Protein AF-A0A969E5R0-F1 (afdb_monomer)

pLDDT: mean 83.84, std 8.68, range [61.78, 96.25]

Sequence (71 aa):
MMPIRVQKKGEVRFTEITDKVGIFSNALGYGLGLAIGDVNFDGFPDLYIGNDFHENDYLYINQKMAHFESK

Radius of gyration: 12.72 Å; Cα contacts (8 Å, |Δi|>4): 135; chains: 1; bounding box: 29×30×29 Å

Mean predicted aligned error: 5.99 Å

Nearest PDB structures (foldseek):
  6anw-assembly1_A  TM=4.164E-01  e=7.796E+00  Shewanella xiamenensis

Solvent-accessible surface area (backbone atoms only — not comparable to full-atom values): 4340 Å² total; per-residue (Å²): 94,82,84,48,62,52,71,56,92,94,53,102,49,72,46,81,43,39,74,82,23,49,50,88,82,48,91,75,28,42,66,77,49,79,50,76,44,56,85,86,73,81,85,41,72,18,41,38,38,41,39,41,92,87,35,72,61,36,40,29,46,42,77,53,96,70,31,34,47,73,94

Secondary structure (DSSP, 8-state):
----EEEPTTS--EEE-TGGGT----TT-EEEEEEEE-SSSSSS-EEEEEEETTS--EEEEE-STT-EEE-

Foldseek 3Di:
DDFDWDDDPPDPDTDGCCVVQAHDDDPPWAWDDKDWDQPPPPPDIWIWTDTDDPDDTWTWHQPPPRRTDTD

Structure (mmCIF, N/CA/C/O backbone):
data_AF-A0A969E5R0-F1
#
_entry.id   AF-A0A969E5R0-F1
#
loop_
_atom_site.group_PDB
_atom_site.id
_atom_site.type_symbol
_atom_site.label_atom_id
_atom_site.label_alt_id
_atom_site.label_comp_id
_atom_site.label_asym_id
_atom_site.label_entity_id
_atom_site.label_seq_id
_atom_site.pdbx_PDB_ins_code
_atom_site.Cartn_x
_atom_site.Cartn_y
_atom_site.Cartn_z
_atom_site.occupancy
_atom_site.B_iso_or_equiv
_atom_site.auth_seq_id
_atom_site.auth_comp_id
_atom_site.auth_asym_id
_atom_site.auth_atom_id
_atom_site.pdbx_PDB_model_num
ATOM 1 N N . MET A 1 1 ? 6.246 -10.458 -1.608 1.00 61.84 1 MET A N 1
ATOM 2 C CA . MET A 1 1 ? 4.783 -10.227 -1.579 1.00 61.84 1 MET A CA 1
ATOM 3 C C . MET A 1 1 ? 4.251 -10.129 -0.145 1.00 61.84 1 MET A C 1
ATOM 5 O O . MET A 1 1 ? 4.405 -11.079 0.618 1.00 61.84 1 MET A O 1
ATOM 9 N N . MET A 1 2 ? 3.628 -9.000 0.221 1.00 61.78 2 MET A N 1
ATOM 10 C CA . MET A 1 2 ? 2.908 -8.823 1.495 1.00 61.78 2 MET A CA 1
ATOM 11 C C . MET A 1 2 ? 1.392 -8.986 1.263 1.00 61.78 2 MET A C 1
ATOM 13 O O . MET A 1 2 ? 0.812 -8.167 0.557 1.00 61.78 2 MET A O 1
ATOM 17 N N . PRO A 1 3 ? 0.732 -10.018 1.820 1.00 67.94 3 PRO A N 1
ATOM 18 C CA . PRO A 1 3 ? -0.713 -10.189 1.673 1.00 67.94 3 PRO A CA 1
ATOM 19 C C . PRO A 1 3 ? -1.482 -9.207 2.566 1.00 67.94 3 PRO A C 1
ATOM 21 O O . PRO A 1 3 ? -1.143 -9.048 3.742 1.00 67.94 3 PRO A O 1
ATOM 24 N N . ILE A 1 4 ? -2.564 -8.617 2.052 1.00 71.50 4 ILE A N 1
ATOM 25 C CA . ILE A 1 4 ? -3.486 -7.819 2.862 1.00 71.50 4 ILE A CA 1
ATOM 26 C C . ILE A 1 4 ? -4.534 -8.743 3.465 1.00 71.50 4 ILE A C 1
ATOM 28 O O . ILE A 1 4 ? -5.210 -9.516 2.783 1.00 71.50 4 ILE A O 1
ATOM 32 N N . ARG A 1 5 ? -4.646 -8.677 4.791 1.00 77.00 5 ARG A N 1
ATOM 33 C CA . ARG A 1 5 ? -5.539 -9.519 5.576 1.00 77.00 5 ARG A CA 1
ATOM 34 C C . ARG A 1 5 ? -6.408 -8.663 6.476 1.00 77.00 5 ARG A C 1
ATOM 36 O O . ARG A 1 5 ? -5.899 -7.826 7.213 1.00 77.00 5 ARG A O 1
ATOM 43 N N . VAL A 1 6 ? -7.711 -8.927 6.466 1.00 76.38 6 VAL A N 1
ATOM 44 C CA . VAL A 1 6 ? -8.672 -8.238 7.337 1.00 76.38 6 VAL A CA 1
ATOM 45 C C . VAL A 1 6 ? -9.147 -9.172 8.441 1.00 76.38 6 VAL A C 1
ATOM 47 O O . VAL A 1 6 ? -9.416 -10.351 8.200 1.00 76.38 6 VAL A O 1
ATOM 50 N N . GLN A 1 7 ? -9.258 -8.623 9.652 1.00 79.19 7 GLN A N 1
ATOM 51 C CA . GLN A 1 7 ? -9.867 -9.277 10.804 1.00 79.19 7 GLN A CA 1
ATOM 52 C C . GLN A 1 7 ? -11.268 -8.707 11.050 1.00 79.19 7 GLN A C 1
ATOM 54 O O . GLN A 1 7 ? -11.460 -7.492 11.111 1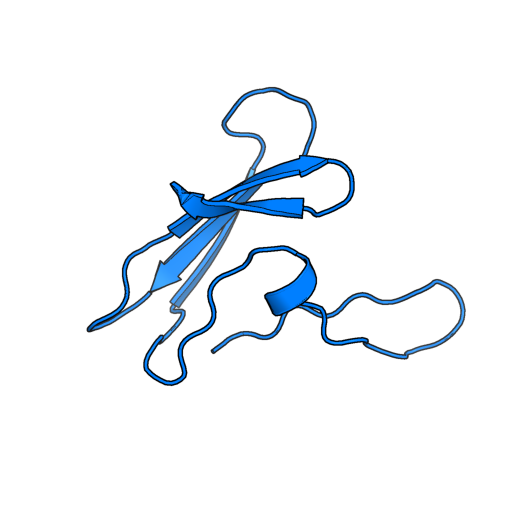.00 79.19 7 GLN A O 1
ATOM 59 N N . LYS A 1 8 ? -12.247 -9.588 11.267 1.00 73.38 8 LYS A N 1
ATOM 60 C CA . LYS A 1 8 ? -13.577 -9.211 11.763 1.00 73.38 8 LYS A CA 1
ATOM 61 C C . LYS A 1 8 ? -13.615 -9.379 13.288 1.00 73.38 8 LYS A C 1
ATOM 63 O O . LYS A 1 8 ? -13.105 -10.369 13.806 1.00 73.38 8 LYS A O 1
ATOM 68 N N . LYS A 1 9 ? -14.196 -8.414 14.017 1.00 76.38 9 LYS A N 1
ATOM 69 C CA . LYS A 1 9 ? -14.285 -8.442 15.495 1.00 76.38 9 LYS A CA 1
ATOM 70 C C . LYS A 1 9 ? -14.825 -9.789 16.004 1.00 76.38 9 LYS A C 1
ATOM 72 O O . LYS A 1 9 ? -15.880 -10.224 15.553 1.00 76.38 9 LYS A O 1
ATOM 77 N N . GLY A 1 10 ? -14.137 -10.382 16.985 1.00 73.75 10 GLY A N 1
ATOM 78 C CA . GLY A 1 10 ? -14.609 -11.549 17.746 1.00 73.75 10 GLY A CA 1
ATOM 79 C C . GLY A 1 10 ? -13.964 -12.894 17.390 1.00 73.75 10 GLY A C 1
ATOM 80 O O . GLY A 1 10 ? -14.034 -13.809 18.200 1.00 73.75 10 GLY A O 1
ATOM 81 N N . GLU A 1 11 ? -13.273 -13.009 16.253 1.00 74.19 11 GLU A N 1
ATOM 82 C CA . GLU A 1 11 ? -12.471 -14.189 15.897 1.00 74.19 11 GLU A CA 1
ATOM 83 C C . GLU A 1 11 ? -11.088 -13.756 15.384 1.00 74.19 11 GLU A C 1
ATOM 85 O O . GLU A 1 11 ? -10.954 -12.769 14.657 1.00 74.19 11 GLU A O 1
ATOM 90 N N . VAL A 1 12 ? -10.032 -14.498 15.734 1.00 77.38 12 VAL A N 1
ATOM 91 C CA . VAL A 1 12 ? -8.706 -14.343 15.107 1.00 77.38 12 VAL A CA 1
ATOM 92 C C . VAL A 1 12 ? -8.706 -15.143 13.806 1.00 77.38 12 VAL A C 1
ATOM 94 O O . VAL A 1 12 ? -8.113 -16.214 13.697 1.00 77.38 12 VAL A O 1
ATOM 97 N N . AR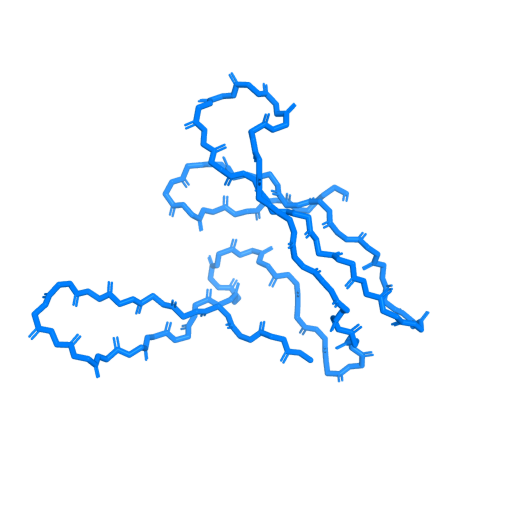G A 1 13 ? -9.446 -14.641 12.817 1.00 80.50 13 ARG A N 1
ATOM 98 C CA . ARG A 1 13 ? -9.429 -15.145 11.444 1.00 80.50 13 ARG A CA 1
ATOM 99 C C . ARG A 1 13 ? -9.048 -14.018 10.507 1.00 80.50 13 ARG A C 1
ATOM 101 O O . ARG A 1 13 ? -9.630 -12.937 10.548 1.00 80.50 13 ARG A O 1
ATOM 108 N N . PHE A 1 14 ? -8.078 -14.310 9.657 1.00 82.50 14 PHE A N 1
ATOM 109 C CA . PHE A 1 14 ? -7.602 -13.410 8.627 1.00 82.50 14 PHE A CA 1
ATOM 110 C C . PHE A 1 14 ? -8.112 -13.894 7.279 1.00 82.50 14 PHE A C 1
ATOM 112 O O . PHE A 1 14 ? -7.915 -15.056 6.927 1.00 82.50 14 PHE A O 1
ATOM 119 N N . THR A 1 15 ? -8.761 -13.004 6.535 1.00 84.00 15 THR A N 1
ATOM 120 C CA . THR A 1 15 ? -9.170 -13.277 5.153 1.00 84.00 15 THR A CA 1
ATOM 121 C C . THR A 1 15 ? -8.252 -12.512 4.217 1.00 84.00 15 THR A C 1
ATOM 123 O O . THR A 1 15 ? -8.093 -11.304 4.383 1.00 84.00 15 THR A O 1
ATOM 126 N N . GLU A 1 16 ? -7.639 -13.226 3.279 1.00 85.12 16 GLU A N 1
ATOM 127 C CA . GLU A 1 16 ? -6.898 -12.645 2.159 1.00 85.12 16 GLU A CA 1
ATOM 128 C C . GLU A 1 16 ? -7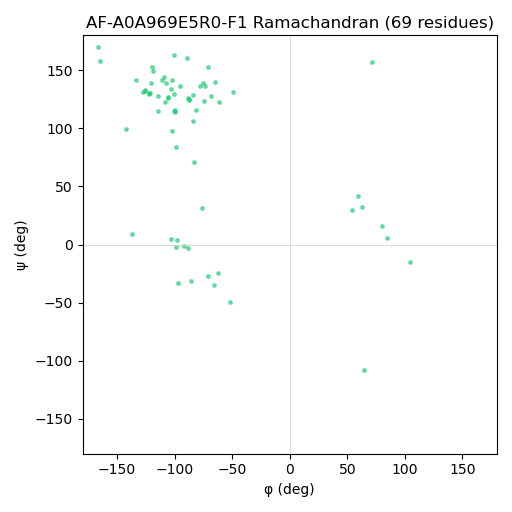.906 -11.954 1.222 1.00 85.12 16 GLU A C 1
ATOM 130 O O . GLU A 1 16 ? -8.945 -12.539 0.892 1.00 85.12 16 GLU A O 1
ATOM 135 N N . ILE A 1 17 ? -7.656 -10.683 0.895 1.00 87.25 17 ILE A N 1
ATOM 136 C CA . ILE A 1 17 ? -8.548 -9.885 0.041 1.00 87.25 17 ILE A CA 1
ATOM 137 C C . ILE A 1 17 ? -7.813 -9.045 -1.011 1.00 87.25 17 ILE A C 1
ATOM 139 O O . ILE A 1 17 ? -8.470 -8.219 -1.637 1.00 87.25 17 ILE A O 1
ATOM 143 N N . THR A 1 18 ? -6.502 -9.218 -1.211 1.00 86.81 18 THR A N 1
ATOM 144 C CA . THR A 1 18 ? -5.652 -8.332 -2.027 1.00 86.81 18 THR A CA 1
ATOM 145 C C . THR A 1 18 ? -6.230 -8.097 -3.426 1.00 86.81 18 THR A C 1
ATOM 147 O O . THR A 1 18 ? -6.451 -6.946 -3.802 1.00 86.81 18 THR A O 1
ATOM 150 N N . ASP A 1 19 ? -6.609 -9.162 -4.140 1.00 84.38 19 ASP A N 1
ATOM 151 C CA . ASP A 1 19 ? -7.175 -9.047 -5.494 1.00 84.38 19 ASP A CA 1
ATOM 152 C C . ASP A 1 19 ? -8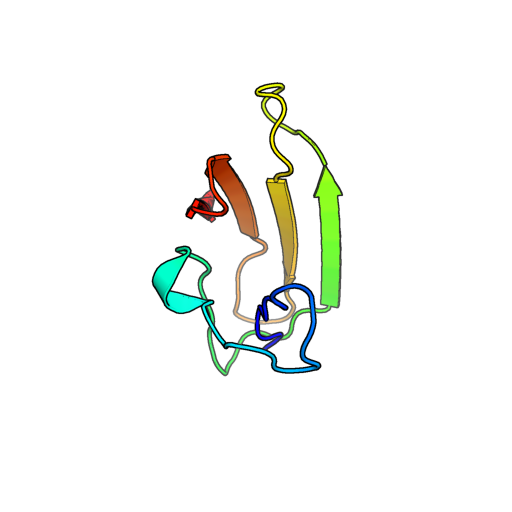.535 -8.332 -5.507 1.00 84.38 19 ASP A C 1
ATOM 154 O O . ASP A 1 19 ? -8.868 -7.595 -6.433 1.00 84.38 19 ASP A O 1
ATOM 158 N N . LYS A 1 20 ? -9.344 -8.531 -4.458 1.00 86.06 20 LYS A N 1
ATOM 159 C CA . LYS A 1 20 ? -10.695 -7.952 -4.360 1.00 86.06 20 LYS A CA 1
ATOM 160 C C . LYS A 1 20 ? -10.666 -6.450 -4.126 1.00 86.06 20 LYS A C 1
ATOM 162 O O . LYS A 1 20 ? -11.629 -5.764 -4.459 1.00 86.06 20 LYS A O 1
ATOM 167 N N . VAL A 1 21 ? -9.595 -5.962 -3.509 1.00 87.62 21 VAL A N 1
ATOM 168 C CA . VAL A 1 21 ? -9.444 -4.556 -3.140 1.00 87.62 21 VAL A CA 1
ATOM 169 C C . VAL A 1 21 ? -8.616 -3.763 -4.142 1.00 87.62 21 VAL A C 1
ATOM 171 O O . VAL A 1 21 ? -8.397 -2.586 -3.906 1.00 87.62 21 VAL A O 1
ATOM 174 N N . GLY A 1 22 ? -8.190 -4.359 -5.260 1.00 84.19 22 GLY A N 1
ATOM 175 C CA . GLY A 1 22 ? -7.471 -3.646 -6.322 1.00 84.19 22 GLY A CA 1
ATOM 176 C C . GLY A 1 22 ? -5.982 -3.422 -6.046 1.00 84.19 22 GLY A C 1
ATOM 177 O O . GLY A 1 22 ? -5.353 -2.603 -6.711 1.00 84.19 22 GLY A O 1
ATOM 178 N N . ILE A 1 23 ? -5.398 -4.146 -5.085 1.00 85.06 23 ILE A N 1
ATOM 179 C CA . ILE A 1 23 ? -3.960 -4.071 -4.814 1.00 85.06 23 ILE A CA 1
ATOM 180 C C . ILE A 1 23 ? -3.235 -5.063 -5.721 1.00 85.06 23 ILE A C 1
ATOM 182 O O . ILE A 1 23 ? -3.526 -6.258 -5.714 1.00 85.06 23 ILE A O 1
ATOM 186 N N . PHE A 1 24 ? -2.272 -4.567 -6.493 1.00 82.2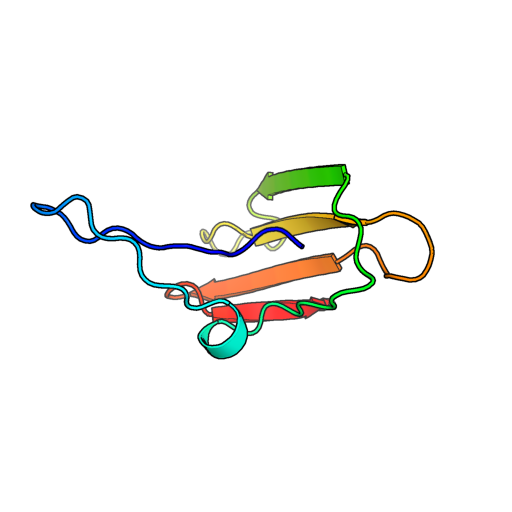5 24 PHE A N 1
ATOM 187 C CA . PHE A 1 24 ? -1.450 -5.400 -7.354 1.00 82.25 24 PHE A CA 1
ATOM 188 C C . PHE A 1 24 ? -0.442 -6.200 -6.529 1.00 82.25 24 PHE A C 1
ATOM 190 O O . PHE A 1 24 ? 0.197 -5.691 -5.605 1.00 82.25 24 PHE A O 1
ATOM 197 N N . SER A 1 25 ? -0.309 -7.478 -6.872 1.00 75.62 25 SER A N 1
ATOM 198 C CA . SER A 1 25 ? 0.471 -8.435 -6.105 1.00 75.62 25 SER A CA 1
ATOM 199 C C . SER A 1 25 ? 1.191 -9.396 -7.041 1.00 75.62 25 SER A C 1
ATOM 201 O O . SER A 1 25 ? 0.617 -10.362 -7.541 1.00 75.62 25 SER A O 1
ATOM 203 N N . ASN A 1 26 ? 2.473 -9.136 -7.277 1.00 73.81 26 ASN A N 1
ATOM 204 C CA . ASN A 1 26 ? 3.331 -9.981 -8.099 1.00 73.81 26 ASN A CA 1
ATOM 205 C C . ASN A 1 26 ? 4.246 -10.846 -7.225 1.00 73.81 26 ASN A C 1
ATOM 207 O O . ASN A 1 26 ? 4.783 -10.394 -6.210 1.00 73.81 26 ASN A O 1
ATOM 211 N N . ALA A 1 27 ? 4.467 -12.096 -7.636 1.00 69.62 27 ALA A N 1
ATOM 212 C CA . ALA A 1 27 ? 5.421 -12.996 -6.990 1.00 69.62 27 ALA A CA 1
ATOM 213 C C . ALA A 1 27 ? 6.868 -12.474 -7.062 1.00 69.62 27 ALA A C 1
ATOM 215 O O . ALA A 1 27 ? 7.673 -12.807 -6.196 1.00 69.62 27 ALA A O 1
ATOM 216 N N . LEU A 1 28 ? 7.172 -11.637 -8.059 1.00 69.31 28 LEU A N 1
ATOM 217 C CA . LEU A 1 28 ? 8.475 -10.995 -8.251 1.00 69.31 28 LEU A CA 1
ATOM 218 C C . LEU A 1 28 ? 8.608 -9.646 -7.517 1.00 69.31 28 LEU A C 1
ATOM 220 O O . LEU A 1 28 ? 9.682 -9.053 -7.540 1.00 69.31 28 LEU A O 1
ATOM 224 N N . GLY A 1 29 ? 7.544 -9.174 -6.855 1.00 68.31 29 GLY A N 1
ATOM 225 C CA . GLY A 1 29 ? 7.543 -7.936 -6.078 1.00 68.31 29 GLY A CA 1
ATOM 226 C C . GLY A 1 29 ? 8.145 -8.126 -4.682 1.00 68.31 29 GLY A C 1
ATOM 227 O O . GLY A 1 29 ? 7.595 -8.843 -3.824 1.00 68.31 29 GLY A O 1
ATOM 228 N N . TYR A 1 30 ? 9.269 -7.452 -4.439 1.00 75.94 30 TYR A N 1
ATOM 229 C CA . TYR A 1 30 ? 9.965 -7.425 -3.154 1.00 75.94 30 TYR A CA 1
ATOM 230 C C . TYR A 1 30 ? 9.612 -6.145 -2.393 1.00 75.94 30 TYR A C 1
ATOM 232 O O . TYR A 1 30 ? 10.335 -5.158 -2.453 1.00 75.94 30 TYR A O 1
ATOM 240 N N . GLY A 1 31 ? 8.486 -6.164 -1.677 1.00 77.94 31 GLY A N 1
ATOM 241 C CA . GLY A 1 31 ? 8.071 -5.033 -0.844 1.00 77.94 31 GLY A CA 1
ATOM 242 C C . GLY A 1 31 ? 9.095 -4.733 0.256 1.00 77.94 31 GLY A C 1
ATOM 243 O O . GLY A 1 31 ? 9.407 -5.613 1.062 1.00 77.94 31 GLY A O 1
ATOM 244 N N . LEU A 1 32 ? 9.600 -3.499 0.283 1.00 84.19 32 LEU A N 1
ATOM 245 C CA . LEU A 1 32 ? 10.600 -3.009 1.238 1.00 84.19 32 LEU A CA 1
ATOM 246 C C . LEU A 1 32 ? 9.966 -2.250 2.406 1.00 84.19 32 LEU A C 1
ATOM 248 O O . LEU A 1 32 ? 10.466 -2.299 3.530 1.00 84.19 32 LEU A O 1
ATOM 252 N N . GLY A 1 33 ? 8.864 -1.546 2.148 1.00 84.44 33 GLY A N 1
ATOM 253 C CA . GLY A 1 33 ? 8.213 -0.702 3.140 1.00 84.44 33 GLY A CA 1
ATOM 254 C C . GLY A 1 33 ? 6.802 -0.291 2.740 1.00 84.44 33 GLY A C 1
ATOM 255 O O . GLY A 1 33 ? 6.444 -0.288 1.563 1.00 84.44 33 GLY A O 1
ATOM 256 N N . LEU A 1 34 ? 6.013 0.060 3.754 1.00 90.81 34 LEU A N 1
ATOM 257 C CA . LEU A 1 34 ? 4.653 0.574 3.633 1.00 90.81 34 LEU A CA 1
ATOM 258 C C . LEU A 1 34 ? 4.566 1.903 4.388 1.00 90.81 34 LEU A C 1
ATOM 260 O O . LEU A 1 34 ? 4.974 1.975 5.549 1.00 90.81 34 LEU A O 1
ATOM 264 N N . ALA A 1 35 ? 3.981 2.918 3.763 1.00 93.25 35 ALA A N 1
ATOM 265 C CA . ALA A 1 35 ? 3.531 4.133 4.431 1.00 93.25 35 ALA A CA 1
ATOM 266 C C . ALA A 1 35 ? 2.016 4.300 4.264 1.00 93.25 35 ALA A C 1
ATOM 268 O O . ALA A 1 35 ? 1.439 3.863 3.269 1.00 93.25 35 ALA A O 1
ATOM 269 N N . ILE A 1 36 ? 1.380 4.918 5.259 1.00 94.94 36 ILE A N 1
ATOM 270 C CA . ILE A 1 36 ? -0.064 5.168 5.292 1.00 94.94 36 ILE A CA 1
ATOM 271 C C . ILE A 1 36 ? -0.272 6.661 5.531 1.00 94.94 36 ILE A C 1
ATOM 273 O O . ILE A 1 36 ? 0.333 7.229 6.443 1.00 94.94 36 ILE A O 1
ATOM 277 N N . GLY A 1 37 ? -1.132 7.283 4.733 1.00 94.94 37 GLY A N 1
ATOM 278 C CA . GLY A 1 37 ? -1.477 8.698 4.842 1.00 94.94 37 GLY A CA 1
ATOM 279 C C . GLY A 1 37 ? -2.710 9.024 4.010 1.00 94.94 37 GLY A C 1
ATOM 280 O O . GLY A 1 37 ? -3.159 8.188 3.245 1.00 94.94 37 GLY A O 1
ATOM 281 N N . ASP A 1 38 ? -3.264 10.218 4.175 1.00 96.25 38 ASP A N 1
ATOM 282 C CA . ASP A 1 38 ? -4.343 10.732 3.323 1.00 96.25 38 ASP A CA 1
ATOM 283 C C . ASP A 1 38 ? -3.712 11.721 2.335 1.00 96.25 38 ASP A C 1
ATOM 285 O O . ASP A 1 38 ? -3.375 12.848 2.705 1.00 96.25 38 ASP A O 1
ATOM 289 N N . VAL A 1 39 ? -3.417 11.257 1.119 1.00 96.00 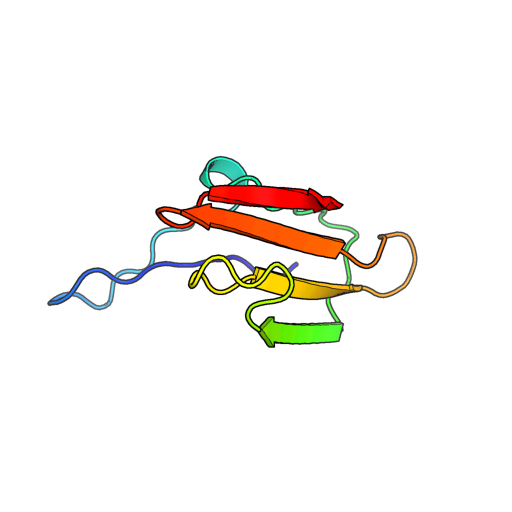39 VAL A N 1
ATOM 290 C CA . VAL A 1 39 ? -2.640 12.024 0.131 1.00 96.00 39 VAL A CA 1
ATOM 291 C C . VAL A 1 39 ? -3.546 12.952 -0.674 1.00 96.00 39 VAL A C 1
ATOM 293 O O . VAL A 1 39 ? -3.107 14.021 -1.106 1.00 96.00 39 VAL A O 1
ATOM 296 N N . ASN A 1 40 ? -4.800 12.556 -0.892 1.00 95.56 40 ASN A N 1
ATOM 297 C CA . ASN A 1 40 ? -5.773 13.313 -1.680 1.00 95.56 40 ASN A CA 1
ATOM 298 C C . ASN A 1 40 ? -6.743 14.160 -0.823 1.00 95.56 40 ASN A C 1
ATOM 300 O O . ASN A 1 40 ? -7.538 14.909 -1.394 1.00 95.56 40 ASN A O 1
ATOM 304 N N . PHE A 1 41 ? -6.632 14.093 0.507 1.00 95.62 41 PHE A N 1
ATOM 305 C CA . PHE A 1 41 ? -7.450 14.798 1.499 1.00 95.62 41 PHE A CA 1
ATOM 306 C C . PHE A 1 41 ? -8.940 14.428 1.467 1.00 95.62 41 PHE A C 1
ATOM 308 O O . PHE A 1 41 ? -9.797 15.275 1.740 1.00 95.62 41 PHE A O 1
ATOM 315 N N . ASP A 1 42 ? -9.275 13.183 1.124 1.00 95.75 42 ASP A N 1
ATOM 316 C CA . ASP A 1 42 ? -10.663 12.706 1.087 1.00 95.75 42 ASP A CA 1
ATOM 317 C C . ASP A 1 42 ? -11.142 12.068 2.405 1.00 95.75 42 ASP A C 1
ATOM 319 O O . ASP A 1 42 ? -12.322 11.712 2.536 1.00 95.75 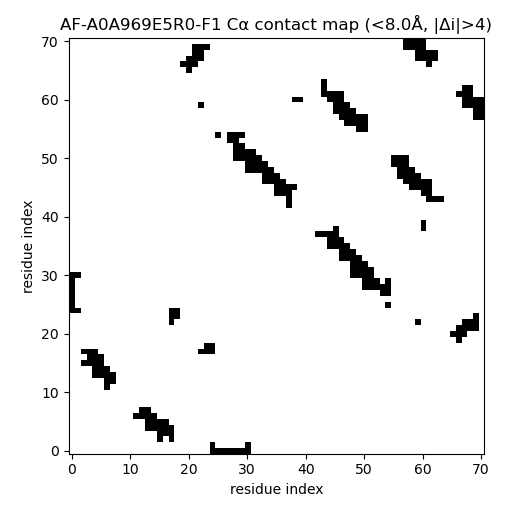42 ASP A O 1
ATOM 323 N N . GLY A 1 43 ? -10.256 11.991 3.403 1.00 95.25 43 GLY A N 1
ATOM 324 C CA . GLY A 1 43 ? -10.520 11.437 4.725 1.00 95.25 43 GLY A CA 1
ATOM 325 C C . GLY A 1 43 ? -10.358 9.920 4.816 1.00 95.25 43 GLY A C 1
ATOM 326 O O . GLY A 1 43 ? -10.673 9.351 5.868 1.00 95.25 43 GLY A O 1
ATOM 327 N N . PHE A 1 44 ? -9.886 9.253 3.759 1.00 94.50 44 PHE A N 1
ATOM 328 C CA . PHE A 1 44 ? -9.603 7.822 3.743 1.00 94.50 44 PHE A CA 1
ATOM 329 C C . PHE A 1 44 ? -8.089 7.563 3.688 1.00 94.50 44 PHE A C 1
ATOM 331 O O . PHE A 1 44 ? -7.337 8.314 3.080 1.00 94.50 44 PHE A O 1
ATOM 338 N N . PRO A 1 45 ? -7.596 6.509 4.364 1.00 94.31 45 PRO A N 1
ATOM 339 C CA . PRO A 1 45 ? -6.176 6.189 4.338 1.00 94.31 45 PRO A CA 1
ATOM 340 C C . PRO A 1 45 ? -5.782 5.564 2.995 1.00 94.31 45 PRO A C 1
ATOM 342 O O . PRO A 1 45 ? -6.302 4.502 2.634 1.00 94.31 45 PRO A O 1
ATOM 345 N N . ASP A 1 46 ? -4.815 6.187 2.332 1.00 94.31 46 ASP A N 1
ATOM 346 C CA . ASP A 1 46 ? -4.087 5.709 1.160 1.00 94.31 46 ASP A CA 1
ATOM 347 C C . ASP A 1 46 ? -2.846 4.904 1.576 1.00 94.31 46 ASP A C 1
ATOM 349 O O . ASP A 1 46 ? -2.347 5.017 2.705 1.00 94.31 46 ASP A O 1
ATOM 353 N N . LEU A 1 47 ? -2.324 4.089 0.656 1.00 92.75 47 LEU A N 1
ATOM 354 C CA . LEU A 1 47 ? -1.145 3.250 0.888 1.00 92.75 47 LEU A CA 1
ATOM 355 C C . LEU A 1 47 ? -0.042 3.581 -0.115 1.00 92.75 47 LEU A C 1
ATOM 357 O O . LEU A 1 47 ? -0.274 3.556 -1.318 1.00 92.75 47 LEU A O 1
ATOM 361 N N . TYR A 1 48 ? 1.178 3.796 0.368 1.00 92.00 48 TYR A N 1
ATOM 362 C CA . TYR A 1 48 ? 2.375 3.802 -0.473 1.00 92.00 48 TYR A CA 1
ATOM 363 C C . TYR A 1 48 ? 3.197 2.548 -0.197 1.00 92.00 48 TYR A C 1
ATOM 365 O O . TYR A 1 48 ? 3.587 2.306 0.949 1.00 92.00 48 TYR A O 1
ATOM 373 N N . ILE A 1 49 ? 3.457 1.757 -1.234 1.00 90.00 49 ILE A N 1
ATOM 374 C CA . ILE A 1 49 ? 4.245 0.526 -1.160 1.00 90.00 49 ILE A CA 1
ATOM 375 C C . ILE A 1 49 ? 5.520 0.729 -1.968 1.00 90.00 49 ILE A C 1
ATOM 377 O O . ILE A 1 49 ? 5.460 0.871 -3.187 1.00 90.00 49 ILE A O 1
ATOM 381 N N . GLY A 1 50 ? 6.656 0.715 -1.271 1.00 88.62 50 GLY A N 1
ATOM 382 C CA . GLY A 1 50 ? 7.970 0.696 -1.903 1.00 88.62 50 GLY A CA 1
ATOM 383 C C . GLY A 1 50 ? 8.364 -0.734 -2.260 1.00 88.62 50 GLY A C 1
ATOM 384 O O . GLY A 1 50 ? 8.307 -1.613 -1.391 1.00 88.62 50 GLY A O 1
ATOM 385 N N . ASN A 1 51 ? 8.770 -0.971 -3.502 1.00 86.31 51 ASN A N 1
ATOM 386 C CA . ASN A 1 51 ? 9.223 -2.267 -3.994 1.00 86.31 51 ASN A CA 1
ATOM 387 C C . ASN A 1 51 ? 10.670 -2.194 -4.496 1.00 86.31 51 ASN A C 1
ATOM 389 O O . ASN A 1 51 ? 11.156 -1.154 -4.923 1.00 86.31 51 ASN A O 1
ATOM 393 N N . ASP A 1 52 ? 11.362 -3.327 -4.438 1.00 79.31 52 ASP A N 1
ATOM 394 C CA . ASP A 1 52 ? 12.695 -3.493 -5.017 1.00 79.31 52 ASP A CA 1
ATOM 395 C C . ASP A 1 52 ? 12.641 -4.222 -6.377 1.00 79.31 52 ASP A C 1
ATOM 397 O O . ASP A 1 52 ? 11.684 -4.940 -6.693 1.00 79.31 52 ASP A O 1
ATOM 401 N N . PHE A 1 53 ? 13.727 -4.110 -7.143 1.00 79.94 53 PHE A N 1
ATOM 402 C CA . PHE A 1 53 ? 13.976 -4.762 -8.436 1.00 79.94 53 PHE A CA 1
ATOM 403 C C . PHE A 1 53 ? 13.043 -4.363 -9.594 1.00 79.94 53 PHE A C 1
ATOM 405 O O . PHE A 1 53 ? 13.224 -3.317 -10.211 1.00 79.94 53 PHE A O 1
ATOM 412 N N . HIS A 1 54 ? 12.147 -5.271 -9.991 1.00 74.38 54 HIS A N 1
ATOM 413 C CA . HIS A 1 54 ?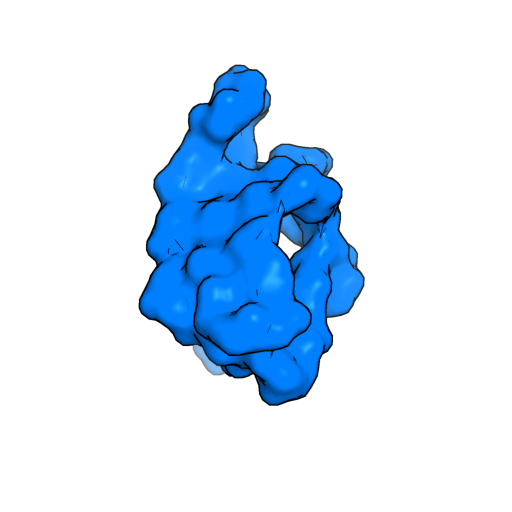 11.412 -5.240 -11.261 1.00 74.38 54 HIS A CA 1
ATOM 414 C C . HIS A 1 54 ? 9.965 -4.768 -11.109 1.00 74.38 54 HIS A C 1
ATOM 416 O O . HIS A 1 54 ? 9.206 -4.815 -12.074 1.00 74.38 54 HIS A O 1
ATOM 422 N N . GLU A 1 55 ? 9.581 -4.359 -9.904 1.00 80.44 55 GLU A N 1
ATOM 423 C CA . GLU A 1 55 ? 8.236 -3.913 -9.578 1.00 80.44 55 GLU A CA 1
ATOM 424 C C . GLU A 1 55 ? 8.255 -2.412 -9.295 1.00 80.44 55 GLU A C 1
ATOM 426 O O . GLU A 1 55 ? 9.201 -1.909 -8.690 1.00 80.44 55 GLU A O 1
ATOM 431 N N . ASN A 1 56 ? 7.222 -1.698 -9.737 1.00 83.50 56 ASN A N 1
ATOM 432 C CA . ASN A 1 56 ? 7.125 -0.271 -9.453 1.00 83.50 56 ASN A CA 1
ATOM 433 C C . ASN A 1 56 ? 6.806 -0.039 -7.974 1.00 83.50 56 ASN A C 1
ATOM 435 O O . ASN A 1 56 ? 6.134 -0.843 -7.324 1.00 83.50 56 ASN A O 1
ATOM 439 N N . ASP A 1 57 ? 7.221 1.114 -7.464 1.00 87.62 57 ASP A N 1
ATOM 440 C CA . ASP A 1 57 ? 6.580 1.678 -6.285 1.00 87.62 57 ASP A CA 1
ATOM 441 C C . ASP A 1 57 ? 5.134 2.039 -6.637 1.00 87.62 57 ASP A C 1
ATOM 443 O O . ASP A 1 57 ? 4.859 2.550 -7.725 1.00 87.62 57 ASP A O 1
ATOM 447 N N . TYR A 1 58 ? 4.209 1.779 -5.716 1.00 89.38 58 TYR A N 1
ATOM 448 C CA . TYR A 1 58 ? 2.788 2.019 -5.938 1.00 89.38 58 TYR A CA 1
ATOM 449 C C . TYR A 1 58 ? 2.216 2.960 -4.895 1.00 89.38 58 TYR A C 1
ATOM 451 O O . TYR A 1 58 ? 2.337 2.716 -3.691 1.00 89.38 58 TYR A O 1
ATOM 459 N N . LEU A 1 59 ? 1.504 3.981 -5.369 1.00 91.44 59 LEU A N 1
ATOM 460 C CA . LEU A 1 59 ? 0.568 4.743 -4.556 1.00 91.44 59 LEU A CA 1
ATOM 461 C C . LEU A 1 59 ? -0.850 4.236 -4.827 1.00 91.44 59 LEU A C 1
ATOM 463 O O . LEU A 1 59 ? -1.373 4.379 -5.928 1.00 91.44 59 LEU A O 1
ATOM 467 N N . TYR A 1 60 ? -1.483 3.669 -3.811 1.00 91.88 60 TYR A N 1
ATOM 468 C CA . TYR A 1 60 ? -2.858 3.196 -3.845 1.00 91.88 60 TYR A CA 1
ATOM 469 C C . TYR A 1 60 ? -3.783 4.210 -3.182 1.00 91.88 60 TYR A C 1
ATOM 471 O O . TYR A 1 60 ? -3.708 4.409 -1.968 1.00 91.88 60 TYR A O 1
ATOM 479 N N . ILE A 1 61 ? -4.677 4.799 -3.974 1.00 94.19 61 ILE A N 1
ATOM 480 C CA . ILE A 1 61 ? -5.703 5.731 -3.503 1.00 94.19 61 ILE A CA 1
ATOM 481 C C . ILE A 1 61 ? -6.951 4.958 -3.089 1.00 94.19 61 ILE A C 1
ATOM 483 O O . ILE A 1 61 ? -7.484 4.168 -3.873 1.00 94.19 61 ILE A O 1
ATOM 487 N N . ASN A 1 62 ? -7.420 5.173 -1.863 1.00 92.62 62 ASN A N 1
ATOM 488 C CA . ASN A 1 62 ? -8.566 4.468 -1.302 1.00 92.62 62 ASN A CA 1
ATOM 489 C C . ASN A 1 62 ? -9.892 5.113 -1.721 1.00 92.62 62 ASN A C 1
ATOM 491 O O . ASN A 1 62 ? -10.335 6.102 -1.152 1.00 92.62 62 ASN A O 1
ATOM 495 N N . GLN A 1 63 ? -10.613 4.468 -2.630 1.00 91.44 63 GLN A N 1
ATOM 496 C CA . GLN A 1 63 ? -11.949 4.848 -3.097 1.00 91.44 63 GLN A CA 1
ATOM 497 C C . GLN A 1 63 ? -13.073 4.510 -2.096 1.00 91.44 63 GLN A C 1
ATOM 499 O O . GLN A 1 63 ? -14.221 4.270 -2.482 1.00 91.44 63 GLN A O 1
ATOM 504 N N . LYS A 1 64 ? -12.771 4.545 -0.790 1.00 86.50 64 LYS A N 1
ATOM 505 C CA . LYS A 1 64 ? -13.637 4.165 0.341 1.00 86.50 64 LYS A CA 1
ATOM 506 C C . LYS A 1 64 ? -13.861 2.657 0.446 1.00 86.50 64 LYS A C 1
ATOM 508 O O . LYS A 1 64 ? -13.751 1.898 -0.508 1.00 86.50 64 LYS A O 1
ATOM 513 N N . MET A 1 65 ? -14.209 2.210 1.657 1.00 82.56 65 MET A N 1
ATOM 514 C CA . MET A 1 65 ? -14.460 0.791 1.972 1.00 82.56 65 MET A CA 1
ATOM 515 C C . MET A 1 65 ? -13.307 -0.153 1.581 1.00 82.56 65 MET A C 1
ATOM 517 O O . MET A 1 65 ? -13.544 -1.329 1.312 1.00 82.56 65 MET A O 1
ATOM 521 N N . ALA A 1 66 ? -12.069 0.357 1.609 1.00 80.31 66 ALA A N 1
ATOM 522 C CA . ALA A 1 66 ? -10.864 -0.383 1.247 1.00 80.31 66 ALA A CA 1
ATOM 523 C C . ALA A 1 66 ? -10.894 -0.900 -0.200 1.00 80.31 66 ALA A C 1
ATOM 525 O O . ALA A 1 66 ? -10.506 -2.033 -0.446 1.00 80.31 66 ALA A O 1
ATOM 526 N N . HIS A 1 67 ? -11.370 -0.089 -1.146 1.00 86.25 67 HIS A N 1
ATOM 527 C CA . HIS A 1 67 ? -11.151 -0.303 -2.576 1.00 86.25 67 HIS A CA 1
ATOM 528 C C . HIS A 1 67 ? -10.028 0.623 -3.037 1.00 86.25 67 HIS A C 1
ATOM 530 O O . HIS A 1 67 ? -10.080 1.810 -2.739 1.00 86.25 67 HIS A O 1
A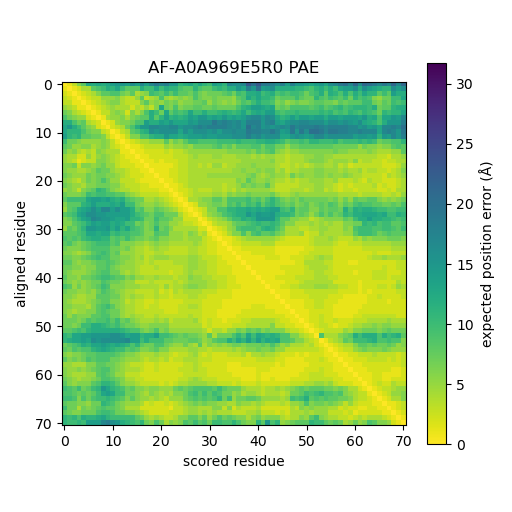TOM 536 N N . PHE A 1 68 ? -9.017 0.108 -3.728 1.00 88.62 68 PHE A N 1
ATOM 537 C CA . PHE A 1 68 ? -7.812 0.856 -4.064 1.00 88.62 68 PHE A CA 1
ATOM 538 C C . PHE A 1 68 ? -7.596 0.943 -5.570 1.00 88.62 68 PHE A C 1
ATOM 540 O O . PHE A 1 68 ? -7.733 -0.042 -6.291 1.00 88.62 68 PHE A O 1
ATOM 547 N N . GLU A 1 69 ? -7.187 2.126 -6.018 1.00 87.81 69 GLU A N 1
ATOM 548 C CA . GLU A 1 69 ? -6.709 2.372 -7.376 1.00 87.81 69 GLU A CA 1
ATOM 549 C C . GLU A 1 69 ? -5.230 2.759 -7.330 1.00 87.81 69 GLU A C 1
ATOM 551 O O . GLU A 1 69 ? -4.843 3.667 -6.592 1.00 87.81 69 GLU A O 1
ATOM 556 N N . SER A 1 70 ? -4.396 2.073 -8.111 1.00 82.94 70 SER A N 1
ATOM 557 C CA . SER A 1 70 ? -2.973 2.396 -8.225 1.00 82.94 70 SER A CA 1
ATOM 558 C C . SER A 1 70 ? -2.750 3.606 -9.134 1.00 82.94 70 SER A C 1
ATOM 560 O O . SER A 1 70 ? -3.312 3.660 -10.233 1.00 82.94 70 SER A O 1
ATOM 562 N N . LYS A 1 71 ? -1.876 4.520 -8.715 1.00 74.88 71 LYS A N 1
ATOM 563 C CA . LYS A 1 71 ? -1.286 5.573 -9.548 1.00 74.88 71 LYS A CA 1
ATOM 564 C C . LYS A 1 71 ? 0.203 5.355 -9.755 1.00 74.88 71 LYS A C 1
ATOM 566 O O . LYS A 1 71 ? 0.849 4.826 -8.824 1.00 74.88 71 LYS A O 1
#